Protein AF-A0A728LJQ1-F1 (afdb_monomer_lite)

Organism: Salmonella enteritidis (NCBI:txid149539)

Secondary structure (DSSP, 8-state):
-EEEEES-HHHHHHHHHHTGGG-PEEEEHHHHHHSPPPTT-EEEEE--HHHHHHHHHHHHHHHHTT--EEEEEE-HHHHHHHHHTT---SEEEETT--HHHHHHHHHHHT-

Sequence (111 aa):
MLIIVSDCQFTRLALTRLLAHLDPVNMSVARWLQTAPPAGSHVLLAASPGMLASLVPACHHARTSLSLKLALLGSGGQAVFLNTLGLRPDCLLPRTASATQLKAAVSSWLR

Radius of gyration: 12.61 Å; chains: 1; bounding box: 31×26×27 Å

pLDDT: mean 90.84, std 3.99, range [72.56, 96.25]

Structure (mmCIF,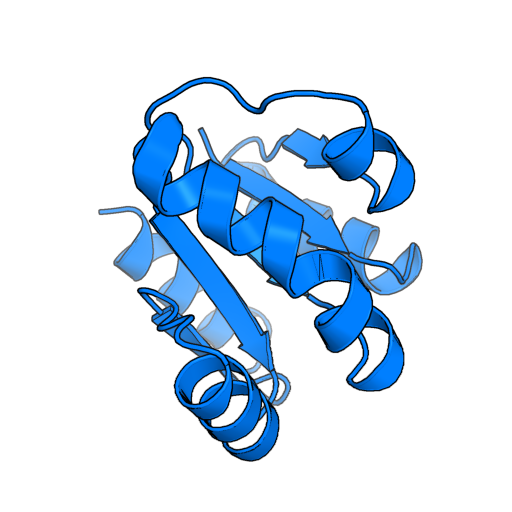 N/CA/C/O backbone):
data_AF-A0A728LJQ1-F1
#
_entry.id   AF-A0A728LJQ1-F1
#
loop_
_atom_site.group_PDB
_atom_site.id
_atom_site.type_symbol
_atom_site.label_atom_id
_atom_site.label_alt_id
_atom_site.label_comp_id
_atom_site.label_asym_id
_atom_site.label_entity_id
_atom_site.label_seq_id
_atom_site.pdbx_PDB_ins_code
_atom_site.Cartn_x
_atom_site.Cartn_y
_atom_site.Cartn_z
_atom_site.occupancy
_atom_site.B_iso_or_equiv
_atom_site.auth_seq_id
_atom_site.auth_comp_id
_atom_site.auth_asym_id
_atom_site.auth_atom_id
_atom_site.pdbx_PDB_model_num
ATOM 1 N N . MET A 1 1 ? -1.018 4.070 13.586 1.00 91.00 1 MET A N 1
ATOM 2 C CA . MET A 1 1 ? -0.995 5.247 12.688 1.00 91.00 1 MET A CA 1
ATOM 3 C C . MET A 1 1 ? -1.015 4.778 11.240 1.00 91.00 1 MET A C 1
ATOM 5 O O . MET A 1 1 ? -0.266 3.857 10.928 1.00 91.00 1 MET A O 1
ATOM 9 N N . LEU A 1 2 ? -1.858 5.370 10.387 1.00 95.44 2 LEU A N 1
ATOM 10 C CA . LEU A 1 2 ? -1.887 5.097 8.945 1.00 95.44 2 LEU A CA 1
ATOM 11 C C . LEU A 1 2 ? -1.053 6.147 8.198 1.00 95.44 2 LEU A C 1
ATOM 13 O O . LEU A 1 2 ? -1.245 7.342 8.398 1.00 95.44 2 LEU A O 1
ATOM 17 N N . ILE A 1 3 ? -0.161 5.702 7.319 1.00 95.44 3 ILE A N 1
ATOM 18 C CA . ILE A 1 3 ? 0.664 6.543 6.454 1.00 95.44 3 ILE A CA 1
ATOM 19 C C . ILE A 1 3 ? 0.301 6.235 5.008 1.00 95.44 3 ILE A C 1
ATOM 21 O O . ILE A 1 3 ? 0.339 5.080 4.591 1.00 95.44 3 ILE A O 1
ATOM 25 N N . ILE A 1 4 ? -0.031 7.262 4.232 1.00 96.19 4 ILE A N 1
ATOM 26 C CA . ILE A 1 4 ? -0.329 7.130 2.807 1.00 96.19 4 ILE A CA 1
ATOM 27 C C . ILE A 1 4 ? 0.878 7.599 2.014 1.00 96.19 4 ILE A C 1
ATOM 29 O O . ILE A 1 4 ? 1.285 8.761 2.108 1.00 96.19 4 ILE A O 1
ATOM 33 N N . VAL A 1 5 ? 1.402 6.706 1.183 1.00 95.00 5 VAL A N 1
ATOM 34 C CA . VAL A 1 5 ? 2.516 6.990 0.286 1.00 95.00 5 VAL A CA 1
ATOM 35 C C . VAL A 1 5 ? 2.055 6.804 -1.141 1.00 95.00 5 VAL A C 1
ATOM 37 O O . VAL A 1 5 ? 1.568 5.744 -1.525 1.00 95.00 5 VAL A O 1
ATOM 40 N N . SER A 1 6 ? 2.289 7.829 -1.954 1.00 94.19 6 SER A N 1
ATOM 41 C CA . SER A 1 6 ? 2.159 7.716 -3.400 1.00 94.19 6 SER A CA 1
ATOM 42 C C . SER A 1 6 ? 3.159 8.609 -4.122 1.00 94.19 6 SER A C 1
ATOM 44 O O . SER A 1 6 ? 3.517 9.687 -3.628 1.00 94.19 6 SER A O 1
ATOM 46 N N . ASP A 1 7 ? 3.590 8.149 -5.293 1.00 92.31 7 ASP A N 1
ATOM 47 C CA . ASP A 1 7 ? 4.338 8.913 -6.292 1.00 92.31 7 ASP A CA 1
ATOM 48 C C . ASP A 1 7 ? 3.450 9.922 -7.032 1.00 92.31 7 ASP A C 1
ATOM 50 O O . ASP A 1 7 ? 3.930 10.945 -7.509 1.00 92.31 7 ASP A O 1
ATOM 54 N N . CYS A 1 8 ? 2.136 9.695 -7.045 1.00 92.25 8 CYS A N 1
ATOM 55 C CA . CYS A 1 8 ? 1.153 10.580 -7.645 1.00 92.25 8 CYS A CA 1
ATOM 56 C C . CYS A 1 8 ? 0.479 11.467 -6.584 1.00 92.25 8 CYS A C 1
ATOM 58 O O . CYS A 1 8 ? -0.217 10.983 -5.687 1.00 92.25 8 CYS A O 1
ATOM 60 N N . GLN A 1 9 ? 0.618 12.792 -6.711 1.00 92.44 9 GLN A N 1
ATOM 61 C CA . GLN A 1 9 ? -0.004 13.752 -5.788 1.00 92.44 9 GLN A CA 1
ATOM 62 C C . GLN A 1 9 ? -1.535 13.642 -5.764 1.00 92.44 9 GLN A C 1
ATOM 64 O O . GLN A 1 9 ? -2.127 13.684 -4.685 1.00 92.44 9 GLN A O 1
ATOM 69 N N . PHE A 1 10 ? -2.169 13.456 -6.926 1.00 93.44 10 PHE A N 1
ATOM 70 C CA . PHE A 1 10 ? -3.621 13.285 -7.024 1.00 93.44 10 PHE A CA 1
ATOM 71 C C . PHE A 1 10 ? -4.095 12.025 -6.301 1.00 93.44 10 PHE A C 1
ATOM 73 O O . PHE A 1 10 ? -5.033 12.094 -5.510 1.00 93.44 10 PHE A O 1
ATOM 80 N N . THR A 1 11 ? -3.411 10.896 -6.514 1.00 92.44 11 THR A N 1
ATOM 81 C CA . THR A 1 11 ? -3.724 9.633 -5.827 1.00 92.44 11 THR A CA 1
ATOM 82 C C . THR A 1 11 ? -3.576 9.792 -4.321 1.00 92.44 11 THR A C 1
ATOM 84 O O . THR A 1 11 ? -4.481 9.421 -3.578 1.00 92.44 11 THR A O 1
ATOM 87 N N . ARG A 1 12 ? -2.483 10.417 -3.861 1.00 94.06 12 ARG A N 1
ATOM 88 C CA . ARG A 1 12 ? -2.276 10.690 -2.435 1.00 94.06 12 ARG A CA 1
ATOM 89 C C . ARG A 1 12 ? -3.431 11.499 -1.851 1.00 94.06 12 ARG A C 1
ATOM 91 O O . ARG A 1 12 ? -4.037 11.040 -0.895 1.00 94.06 12 ARG A O 1
ATOM 98 N N . LEU A 1 13 ? -3.782 12.636 -2.461 1.00 94.75 13 LEU A N 1
ATOM 99 C CA . LEU A 1 13 ? -4.857 13.514 -1.981 1.00 94.75 13 LEU A CA 1
ATOM 100 C C . LEU A 1 13 ? -6.226 12.817 -1.968 1.00 94.75 13 LEU A C 1
ATOM 102 O O . LEU A 1 13 ? -6.996 12.983 -1.021 1.00 94.75 13 LEU A O 1
ATOM 106 N N . ALA A 1 14 ? -6.532 12.036 -3.007 1.00 94.44 14 ALA A N 1
ATOM 107 C CA . ALA A 1 14 ? -7.772 11.272 -3.091 1.00 94.44 14 ALA A CA 1
ATOM 108 C C . ALA A 1 14 ? -7.871 10.244 -1.955 1.00 94.44 14 ALA A C 1
ATOM 110 O O . ALA A 1 14 ? -8.898 10.174 -1.279 1.00 94.44 14 ALA A O 1
ATOM 111 N N . LEU A 1 15 ? -6.790 9.502 -1.696 1.00 95.31 15 LEU A N 1
ATOM 112 C CA . LEU A 1 15 ? -6.727 8.538 -0.599 1.00 95.31 15 LEU A CA 1
ATOM 113 C C . LEU A 1 15 ? -6.810 9.221 0.769 1.00 95.31 15 LEU A C 1
ATOM 115 O O . LEU A 1 15 ? -7.550 8.742 1.624 1.00 95.31 15 LEU A O 1
ATOM 119 N N . THR A 1 16 ? -6.134 10.360 0.970 1.00 96.00 16 THR A N 1
ATOM 120 C CA . THR A 1 16 ? -6.257 11.148 2.208 1.00 96.00 16 THR A CA 1
ATOM 121 C C . THR A 1 16 ? -7.707 11.514 2.476 1.00 96.00 16 THR A C 1
ATOM 123 O O . THR A 1 16 ? -8.198 11.316 3.581 1.00 96.00 16 THR A O 1
ATOM 126 N N . ARG A 1 17 ? -8.407 12.043 1.463 1.00 96.25 17 ARG A N 1
ATOM 127 C CA . ARG A 1 17 ? -9.803 12.470 1.604 1.00 96.25 17 ARG A CA 1
ATOM 128 C C . ARG A 1 17 ? -10.719 11.287 1.879 1.00 96.25 17 ARG A C 1
ATOM 130 O O . ARG A 1 17 ? -11.558 11.364 2.770 1.00 96.25 17 ARG A O 1
ATOM 137 N N . LEU A 1 18 ? -10.531 10.181 1.159 1.00 95.69 18 LEU A N 1
ATOM 138 C CA . LEU A 1 18 ? -11.312 8.962 1.359 1.00 95.69 18 LEU A CA 1
ATOM 139 C C . LEU A 1 18 ? -11.159 8.401 2.781 1.00 95.69 18 LEU A C 1
ATOM 141 O O . LEU A 1 18 ? -12.117 7.905 3.379 1.00 95.69 18 LEU A O 1
ATOM 145 N N . LEU A 1 19 ? -9.946 8.486 3.322 1.00 95.88 19 LEU A N 1
ATOM 146 C CA . LEU A 1 19 ? -9.558 7.889 4.594 1.00 95.88 19 LEU A CA 1
ATOM 147 C C . LEU A 1 19 ? -9.455 8.916 5.729 1.00 95.88 19 LEU A C 1
ATOM 149 O O . LEU A 1 19 ? -8.946 8.574 6.786 1.00 95.88 19 LEU A O 1
ATOM 153 N N . ALA A 1 20 ? -9.996 10.128 5.564 1.00 95.00 20 ALA A N 1
ATOM 154 C CA . ALA A 1 20 ? -9.837 11.235 6.517 1.00 95.00 20 ALA A CA 1
ATOM 155 C C . ALA A 1 20 ? -10.269 10.891 7.955 1.00 95.00 20 ALA A C 1
ATOM 157 O O . ALA A 1 20 ? -9.638 11.318 8.911 1.00 95.00 20 ALA A O 1
ATOM 158 N N . HIS A 1 21 ? -11.295 10.049 8.110 1.00 92.56 21 HIS A N 1
ATOM 159 C CA . HIS A 1 21 ? -11.753 9.519 9.403 1.00 92.56 21 HIS A CA 1
ATOM 160 C C . HIS A 1 21 ? -10.702 8.717 10.201 1.00 92.56 21 HIS A C 1
ATOM 162 O O . HIS A 1 21 ? -10.932 8.429 11.369 1.00 92.56 21 HIS A O 1
ATOM 168 N N . LEU A 1 22 ? -9.588 8.325 9.577 1.00 93.56 22 LEU A N 1
ATOM 169 C CA . LEU A 1 22 ? -8.474 7.605 10.205 1.00 93.56 22 LEU A CA 1
ATOM 170 C C . LEU A 1 22 ? -7.284 8.523 10.521 1.00 93.56 22 LEU A C 1
ATOM 172 O O . LEU A 1 22 ? -6.246 8.019 10.942 1.00 93.56 22 LEU A O 1
ATOM 176 N N . ASP A 1 23 ? -7.420 9.826 10.250 1.00 93.25 23 ASP A N 1
ATOM 177 C CA . ASP A 1 23 ? -6.369 10.844 10.358 1.00 93.25 23 ASP A CA 1
ATOM 178 C C . ASP A 1 23 ? -5.020 10.406 9.737 1.00 93.25 23 ASP A C 1
ATOM 180 O O . ASP A 1 23 ? -4.006 10.257 10.427 1.00 93.25 23 ASP A O 1
ATOM 184 N N . PRO A 1 24 ? -4.991 10.085 8.425 1.00 94.50 24 PRO A N 1
ATOM 185 C CA . PRO A 1 24 ? -3.806 9.520 7.799 1.00 94.50 24 PRO A CA 1
ATOM 186 C C . PRO A 1 24 ? -2.694 10.557 7.619 1.00 94.50 24 PRO A C 1
ATOM 188 O O . PRO A 1 24 ? -2.908 11.660 7.112 1.00 94.50 24 PRO A O 1
ATOM 191 N N . VAL A 1 25 ? -1.458 10.145 7.894 1.00 94.00 25 VAL A N 1
ATOM 192 C CA . VAL A 1 25 ? -0.267 10.939 7.591 1.00 94.00 25 VAL A CA 1
ATOM 193 C C . VAL A 1 25 ? 0.067 10.818 6.109 1.00 94.00 25 VAL A C 1
ATOM 195 O O . VAL A 1 25 ? 0.357 9.737 5.596 1.00 94.00 25 VAL A O 1
ATOM 198 N N . ASN A 1 26 ? 0.082 11.948 5.410 1.00 92.00 26 ASN A N 1
ATOM 199 C CA . ASN A 1 26 ? 0.483 11.995 4.010 1.00 92.00 26 ASN A CA 1
ATOM 200 C C . ASN A 1 26 ? 1.995 12.082 3.858 1.00 92.00 26 ASN A C 1
ATOM 202 O O . ASN A 1 26 ? 2.631 13.010 4.359 1.00 92.00 26 ASN A O 1
ATOM 206 N N . MET A 1 27 ? 2.560 11.171 3.073 1.00 91.25 27 MET A N 1
ATOM 207 C CA . MET A 1 27 ? 3.991 11.117 2.824 1.00 91.25 27 MET A CA 1
ATOM 208 C C . MET A 1 27 ? 4.264 10.988 1.322 1.00 91.25 27 MET A C 1
ATOM 210 O O . MET A 1 27 ? 3.634 10.208 0.610 1.00 91.25 27 MET A O 1
ATOM 214 N N . SER A 1 28 ? 5.179 11.804 0.798 1.00 90.81 28 SER A N 1
ATOM 215 C CA . SER A 1 28 ? 5.691 11.603 -0.559 1.00 90.81 28 SER A CA 1
ATOM 216 C C . SER A 1 28 ? 6.719 10.481 -0.576 1.00 90.81 28 SER A C 1
ATOM 218 O O . SER A 1 28 ? 7.331 10.186 0.447 1.00 90.81 28 SER A O 1
ATOM 220 N N . VAL A 1 29 ? 6.940 9.887 -1.749 1.00 90.62 29 VAL A N 1
ATOM 221 C CA . VAL A 1 29 ? 8.019 8.908 -1.945 1.00 90.62 29 VAL A CA 1
ATOM 222 C C . VAL A 1 29 ? 9.371 9.495 -1.537 1.00 90.62 29 VAL A C 1
ATOM 224 O O . VAL A 1 29 ? 10.064 8.896 -0.724 1.00 90.62 29 VAL A O 1
ATOM 227 N N . ALA A 1 30 ? 9.702 10.701 -2.013 1.00 89.62 30 ALA A N 1
ATOM 228 C CA . ALA A 1 30 ? 10.944 11.384 -1.647 1.00 89.62 30 ALA A CA 1
ATOM 229 C C . ALA A 1 30 ? 11.093 11.551 -0.127 1.00 89.62 30 ALA A C 1
ATOM 231 O O . ALA A 1 30 ? 12.165 11.298 0.413 1.00 89.62 30 ALA A O 1
ATOM 232 N N . ARG A 1 31 ? 10.007 11.915 0.571 1.00 89.50 31 ARG A N 1
ATOM 233 C CA . ARG A 1 31 ? 10.028 12.047 2.029 1.00 89.50 31 ARG A CA 1
ATOM 234 C C . ARG A 1 31 ? 10.215 10.698 2.713 1.00 89.50 31 ARG A C 1
ATOM 236 O O . ARG A 1 31 ? 11.058 10.619 3.589 1.00 89.50 31 ARG A O 1
ATOM 243 N N . TRP A 1 32 ? 9.499 9.647 2.305 1.00 89.19 32 TRP A N 1
ATOM 244 C CA . TRP A 1 32 ? 9.708 8.309 2.874 1.00 89.19 32 TRP A CA 1
ATOM 245 C C . TRP A 1 32 ? 11.167 7.884 2.726 1.00 89.19 32 TRP A C 1
ATOM 247 O O . TRP A 1 32 ? 11.792 7.524 3.713 1.00 89.19 32 TRP A O 1
ATOM 257 N N . LEU A 1 33 ? 11.756 8.019 1.538 1.00 88.06 33 LEU A N 1
ATOM 258 C CA . LEU A 1 33 ? 13.157 7.645 1.323 1.00 88.06 33 LEU A CA 1
ATOM 259 C C . LEU A 1 33 ? 14.142 8.382 2.250 1.00 88.06 33 LEU A C 1
ATOM 261 O O . LEU A 1 33 ? 15.233 7.878 2.490 1.00 88.06 33 LEU A O 1
ATOM 265 N N . GLN A 1 34 ? 13.760 9.543 2.786 1.00 88.06 34 GLN A N 1
ATOM 266 C CA . GLN A 1 34 ? 14.571 10.345 3.705 1.00 88.06 34 GLN A CA 1
ATOM 267 C C . GLN A 1 34 ? 14.199 10.169 5.184 1.00 88.06 34 GLN A C 1
ATOM 269 O O . GLN A 1 34 ? 14.986 10.533 6.053 1.00 88.06 34 GLN A O 1
ATOM 274 N N . THR A 1 35 ? 13.008 9.652 5.497 1.00 82.94 35 THR A N 1
ATOM 275 C CA . THR A 1 35 ? 12.494 9.583 6.871 1.00 82.94 35 THR A CA 1
ATOM 276 C C . THR A 1 35 ? 12.069 8.172 7.238 1.00 82.94 35 THR A C 1
ATOM 278 O O . THR A 1 35 ? 11.202 7.597 6.581 1.00 82.94 35 THR A O 1
ATOM 281 N N . ALA A 1 36 ? 12.598 7.653 8.346 1.00 72.56 36 ALA A N 1
ATOM 282 C CA . ALA A 1 36 ? 12.094 6.429 8.956 1.00 72.56 36 ALA A CA 1
ATOM 283 C C . ALA A 1 36 ? 10.682 6.680 9.521 1.00 72.56 36 ALA A C 1
ATOM 285 O O . ALA A 1 36 ? 10.519 7.546 10.388 1.00 72.56 36 ALA A O 1
ATOM 286 N N . PRO A 1 37 ? 9.644 5.965 9.052 1.00 81.38 37 PRO A N 1
ATOM 287 C CA . PRO A 1 37 ? 8.332 6.053 9.668 1.00 81.38 37 PRO A CA 1
ATOM 288 C C . PRO A 1 37 ? 8.369 5.506 11.106 1.00 81.38 37 PRO A C 1
ATOM 290 O O . PRO A 1 37 ? 9.171 4.615 11.392 1.00 81.38 37 PRO A O 1
ATOM 293 N N . PRO A 1 38 ? 7.494 5.974 12.013 1.00 84.00 38 PRO A N 1
ATOM 294 C CA . PRO A 1 38 ? 7.431 5.446 13.373 1.00 84.00 38 PRO A CA 1
ATOM 295 C C . PRO A 1 38 ? 7.146 3.942 13.374 1.00 84.00 38 PRO A C 1
ATOM 297 O O . PRO A 1 38 ? 6.285 3.484 12.617 1.00 84.00 38 PRO A O 1
ATOM 300 N N . ALA A 1 39 ? 7.826 3.190 14.242 1.00 84.69 39 ALA A N 1
ATOM 301 C CA . ALA A 1 39 ? 7.618 1.750 14.390 1.00 84.69 39 ALA A CA 1
ATOM 302 C C . ALA A 1 39 ? 6.140 1.409 14.671 1.00 84.69 39 ALA A C 1
ATOM 304 O O . ALA A 1 39 ? 5.416 2.181 15.302 1.00 84.69 39 ALA A O 1
ATOM 305 N N . GLY A 1 40 ? 5.674 0.262 14.166 1.00 83.75 40 GLY A N 1
ATOM 306 C CA . GLY A 1 40 ? 4.276 -0.176 14.306 1.00 83.75 40 GLY A CA 1
ATOM 307 C C . GLY A 1 40 ? 3.250 0.615 13.475 1.00 83.75 40 GLY A C 1
ATOM 308 O O . GLY A 1 40 ? 2.038 0.428 13.624 1.00 83.75 40 GLY A O 1
ATOM 309 N N . SER A 1 41 ? 3.698 1.502 12.583 1.00 91.69 41 SER A N 1
ATOM 310 C CA . SER A 1 41 ? 2.817 2.174 11.621 1.00 91.69 41 SER A CA 1
ATOM 311 C C . SER A 1 41 ? 2.304 1.223 10.533 1.00 91.69 41 SER A C 1
ATOM 313 O O . SER A 1 41 ? 2.934 0.225 10.182 1.00 91.69 41 SER A O 1
ATOM 315 N N . HIS A 1 42 ? 1.152 1.579 9.969 1.00 95.25 42 HIS A N 1
ATOM 316 C CA . HIS A 1 42 ? 0.564 0.951 8.793 1.00 95.25 42 HIS A CA 1
ATOM 317 C C . HIS A 1 42 ? 0.829 1.843 7.586 1.00 95.25 42 HIS A C 1
ATOM 319 O O . HIS A 1 42 ? 0.491 3.025 7.610 1.00 95.25 42 HIS A O 1
ATOM 325 N N . VAL A 1 43 ? 1.417 1.295 6.532 1.00 95.19 43 VAL A N 1
ATOM 326 C CA . VAL A 1 43 ? 1.761 2.031 5.318 1.00 95.19 43 VAL A CA 1
ATOM 327 C C . VAL A 1 43 ? 0.896 1.555 4.164 1.00 95.19 43 VAL A C 1
ATOM 329 O O . VAL A 1 43 ? 0.983 0.405 3.744 1.00 95.19 43 VAL A O 1
ATOM 332 N N . LEU A 1 44 ? 0.068 2.453 3.641 1.00 96.12 44 LEU A N 1
ATOM 333 C CA . LEU A 1 44 ? -0.651 2.267 2.392 1.00 96.12 44 LEU A CA 1
ATOM 334 C C . LEU A 1 44 ? 0.195 2.830 1.249 1.00 96.12 44 LEU A C 1
ATOM 336 O O . LEU A 1 44 ? 0.312 4.047 1.091 1.00 96.12 44 LEU A O 1
ATOM 340 N N . LEU A 1 45 ? 0.772 1.937 0.453 1.00 95.00 45 LEU A N 1
ATOM 341 C CA . LEU A 1 45 ? 1.583 2.272 -0.707 1.00 95.00 45 LEU A CA 1
ATOM 342 C C . LEU A 1 45 ? 0.740 2.222 -1.985 1.00 95.00 45 LEU A C 1
ATOM 344 O O . LEU A 1 45 ? 0.203 1.179 -2.342 1.00 95.00 45 LEU A O 1
ATOM 348 N N . ALA A 1 46 ? 0.682 3.332 -2.714 1.00 94.00 46 ALA A N 1
ATOM 349 C CA . ALA A 1 46 ? 0.076 3.432 -4.036 1.00 94.00 46 ALA A CA 1
ATOM 350 C C . ALA A 1 46 ? 1.104 4.008 -5.016 1.00 94.00 46 ALA A C 1
ATOM 352 O O . ALA A 1 46 ? 1.258 5.225 -5.105 1.00 94.00 46 ALA A O 1
ATOM 353 N N . ALA A 1 47 ? 1.822 3.145 -5.733 1.00 91.44 47 ALA A N 1
ATOM 354 C CA . ALA A 1 47 ? 2.885 3.558 -6.647 1.00 91.44 47 ALA A CA 1
ATOM 355 C C . ALA A 1 47 ? 2.696 2.995 -8.058 1.00 91.44 47 ALA A C 1
ATOM 357 O O . ALA A 1 47 ? 2.157 1.896 -8.246 1.00 91.44 47 ALA A O 1
ATOM 358 N N . SER A 1 48 ? 3.167 3.741 -9.059 1.00 88.50 48 SER A N 1
ATOM 359 C CA . SER A 1 48 ? 3.287 3.226 -10.422 1.00 88.50 48 SER A CA 1
ATOM 360 C C . SER A 1 48 ? 4.255 2.030 -10.483 1.00 88.50 48 SER A C 1
ATOM 362 O O . SER A 1 48 ? 5.176 1.944 -9.666 1.00 88.50 48 SER A O 1
ATOM 364 N N . PRO A 1 49 ? 4.100 1.105 -11.453 1.00 83.44 49 PRO A N 1
ATOM 365 C CA . PRO A 1 49 ? 5.012 -0.031 -11.601 1.00 83.44 49 PRO A CA 1
ATOM 366 C C . PRO A 1 49 ? 6.490 0.374 -11.703 1.00 83.44 49 PRO A C 1
ATOM 368 O O . PRO A 1 49 ? 7.331 -0.254 -11.070 1.00 83.44 49 PRO A O 1
ATOM 371 N N . GLY A 1 50 ? 6.795 1.454 -12.434 1.00 86.88 50 GLY A N 1
ATOM 372 C CA . GLY A 1 50 ? 8.164 1.961 -12.571 1.00 86.88 50 GLY A CA 1
ATOM 373 C C . GLY A 1 50 ? 8.751 2.469 -11.252 1.00 86.88 50 GLY A C 1
ATOM 374 O O . GLY A 1 50 ? 9.909 2.196 -10.954 1.00 86.88 50 GLY A O 1
ATOM 375 N N . MET A 1 51 ? 7.947 3.141 -10.423 1.00 89.81 51 MET A N 1
ATOM 376 C CA . MET A 1 51 ? 8.398 3.633 -9.116 1.00 89.81 51 MET A CA 1
ATOM 377 C C . MET A 1 51 ? 8.524 2.520 -8.071 1.00 89.81 51 MET A C 1
ATOM 379 O O . MET A 1 51 ? 9.333 2.605 -7.148 1.00 89.81 51 MET A O 1
ATOM 383 N N . LEU A 1 52 ? 7.720 1.465 -8.203 1.00 89.31 52 LEU A N 1
ATOM 384 C CA . LEU A 1 52 ? 7.674 0.369 -7.243 1.00 89.31 52 LEU A CA 1
ATOM 385 C C . LEU A 1 52 ? 9.050 -0.291 -7.057 1.00 89.31 52 LEU A C 1
ATOM 387 O O . LEU A 1 52 ? 9.427 -0.591 -5.929 1.00 89.31 52 LEU A O 1
ATOM 391 N N . ALA A 1 53 ? 9.816 -0.452 -8.142 1.00 87.88 53 ALA A N 1
ATOM 392 C CA . ALA A 1 53 ? 11.169 -1.004 -8.106 1.00 87.88 53 ALA A CA 1
ATOM 393 C C . ALA A 1 53 ? 12.111 -0.179 -7.211 1.00 87.88 53 ALA A C 1
ATOM 395 O O . ALA A 1 53 ? 12.819 -0.732 -6.372 1.00 87.88 53 ALA A O 1
ATOM 396 N N . SER A 1 54 ? 12.068 1.152 -7.326 1.00 87.88 54 SER A N 1
ATOM 397 C CA . SER A 1 54 ? 12.882 2.067 -6.515 1.00 87.88 54 SER A CA 1
ATOM 398 C C . SER A 1 54 ? 12.486 2.076 -5.037 1.00 87.88 54 SER A C 1
ATOM 400 O O . SER A 1 54 ? 13.294 2.426 -4.180 1.00 87.88 54 SER A O 1
ATOM 402 N N . LEU A 1 55 ? 11.250 1.684 -4.722 1.00 90.19 55 LEU A N 1
ATOM 403 C CA . LEU A 1 55 ? 10.727 1.638 -3.357 1.00 90.19 55 LEU A CA 1
ATOM 404 C C . LEU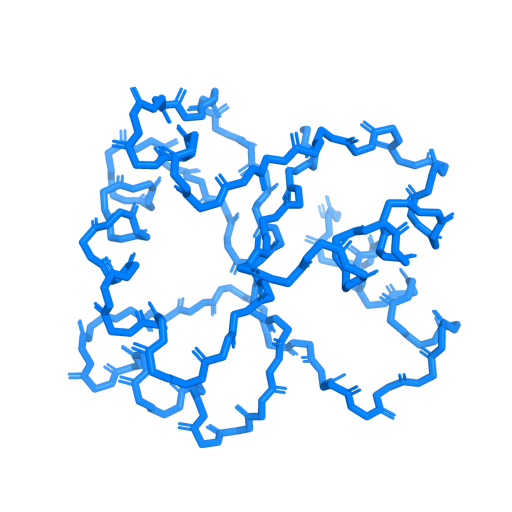 A 1 55 ? 11.006 0.318 -2.638 1.00 90.19 55 LEU A C 1
ATOM 406 O O . LEU A 1 55 ? 10.827 0.253 -1.421 1.00 90.19 55 LEU A O 1
ATOM 410 N N . VAL A 1 56 ? 11.450 -0.721 -3.350 1.00 90.56 56 VAL A N 1
ATOM 411 C CA . VAL A 1 56 ? 11.691 -2.055 -2.782 1.00 90.56 56 VAL A CA 1
ATOM 412 C C . VAL A 1 56 ? 12.635 -2.010 -1.569 1.00 90.56 56 VAL A C 1
ATOM 414 O O . VAL A 1 56 ? 12.241 -2.501 -0.508 1.00 90.56 56 VAL A O 1
ATOM 417 N N . PRO A 1 57 ? 13.815 -1.360 -1.620 1.00 90.12 57 PRO A N 1
ATOM 418 C CA . PRO A 1 57 ? 14.707 -1.308 -0.459 1.00 90.12 57 PRO A CA 1
ATOM 419 C C . PRO A 1 57 ? 14.059 -0.636 0.760 1.00 90.12 57 PRO A C 1
ATOM 421 O O . PRO A 1 57 ? 14.172 -1.131 1.881 1.00 90.12 57 PRO A O 1
ATOM 424 N N . ALA A 1 58 ? 13.316 0.452 0.538 1.00 89.88 58 ALA A N 1
ATOM 425 C CA . ALA A 1 58 ? 12.629 1.182 1.599 1.00 89.88 58 ALA A CA 1
ATOM 426 C C . ALA A 1 58 ? 11.483 0.368 2.213 1.00 89.88 58 ALA A C 1
ATOM 428 O O . ALA A 1 58 ? 11.320 0.354 3.431 1.00 89.88 58 ALA A O 1
ATOM 429 N N . CYS A 1 59 ? 10.722 -0.355 1.387 1.00 90.75 59 CYS A N 1
ATOM 430 C CA . CYS A 1 59 ? 9.677 -1.265 1.847 1.00 90.75 59 CYS A CA 1
ATOM 431 C C . CYS A 1 59 ? 10.267 -2.438 2.638 1.00 90.75 59 CYS A C 1
ATOM 433 O O . CYS A 1 59 ? 9.696 -2.843 3.647 1.00 90.75 59 CYS A O 1
ATOM 435 N N . HIS A 1 60 ? 11.414 -2.968 2.210 1.00 90.38 60 HIS A N 1
ATOM 436 C CA . HIS A 1 60 ? 12.086 -4.064 2.900 1.00 90.38 60 HIS A CA 1
ATOM 437 C C . HIS A 1 60 ? 12.557 -3.616 4.280 1.00 90.38 60 HIS A C 1
ATOM 439 O O . HIS A 1 60 ? 12.173 -4.214 5.280 1.00 90.38 60 HIS A O 1
ATOM 445 N N . HIS A 1 61 ? 13.301 -2.510 4.338 1.00 88.44 61 HIS A N 1
ATOM 446 C CA . HIS A 1 61 ? 13.772 -1.924 5.589 1.00 88.44 61 HIS A CA 1
ATOM 447 C C . HIS A 1 61 ? 12.619 -1.564 6.538 1.00 88.44 61 HIS A C 1
ATOM 449 O O . HIS A 1 61 ? 12.655 -1.902 7.719 1.00 88.44 61 HIS A O 1
ATOM 455 N N . ALA A 1 62 ? 11.553 -0.948 6.019 1.00 87.75 62 ALA A N 1
ATOM 456 C CA . ALA A 1 62 ? 10.355 -0.635 6.791 1.00 87.75 62 ALA A CA 1
ATOM 457 C C . ALA A 1 62 ? 9.748 -1.876 7.465 1.00 87.75 62 ALA A C 1
ATOM 459 O O . ALA A 1 62 ? 9.323 -1.823 8.616 1.00 87.75 62 ALA A O 1
ATOM 460 N N . ARG A 1 63 ? 9.720 -3.015 6.776 1.00 88.62 63 ARG A N 1
ATOM 461 C CA . ARG A 1 63 ? 9.137 -4.235 7.339 1.00 88.62 63 ARG A CA 1
ATOM 462 C C . ARG A 1 63 ? 10.076 -4.948 8.297 1.00 88.62 63 ARG A C 1
ATOM 464 O O . ARG A 1 63 ? 9.641 -5.342 9.370 1.00 88.62 63 ARG A O 1
ATOM 471 N N . THR A 1 64 ? 11.344 -5.106 7.933 1.00 87.25 64 THR A N 1
ATOM 472 C CA . THR A 1 64 ? 12.288 -5.911 8.719 1.00 87.25 64 THR A CA 1
ATOM 473 C C . THR A 1 64 ? 12.872 -5.150 9.901 1.00 87.25 64 THR A C 1
ATOM 475 O O . THR A 1 64 ? 13.000 -5.713 10.982 1.00 87.25 64 THR A O 1
ATOM 478 N N . SER A 1 65 ? 13.211 -3.873 9.723 1.00 85.81 65 SER A N 1
ATOM 479 C CA . SER A 1 65 ? 13.871 -3.071 10.758 1.00 85.81 65 SER A CA 1
ATOM 480 C C . SER A 1 65 ? 12.886 -2.285 11.619 1.00 85.81 65 SER A C 1
ATOM 482 O O . SER A 1 65 ? 13.153 -2.067 12.796 1.00 85.81 65 SER A O 1
ATOM 484 N N . LEU A 1 66 ? 11.747 -1.865 11.057 1.00 84.81 66 LEU A N 1
ATOM 485 C CA . LEU A 1 66 ? 10.767 -1.016 11.753 1.00 84.81 66 LEU A CA 1
ATOM 486 C C . LEU A 1 66 ? 9.453 -1.746 12.085 1.00 84.81 66 LEU A C 1
ATOM 488 O O . LEU A 1 66 ? 8.564 -1.155 12.702 1.00 84.81 66 LEU A O 1
ATOM 492 N N . SER A 1 67 ? 9.329 -3.025 11.702 1.00 86.50 67 SER A N 1
ATOM 493 C CA . SER A 1 67 ? 8.137 -3.859 11.932 1.00 86.50 67 SER A CA 1
ATOM 494 C C . SER A 1 67 ? 6.834 -3.201 11.453 1.00 86.50 67 SER A C 1
ATOM 496 O O . SER A 1 67 ? 5.798 -3.286 12.115 1.00 86.50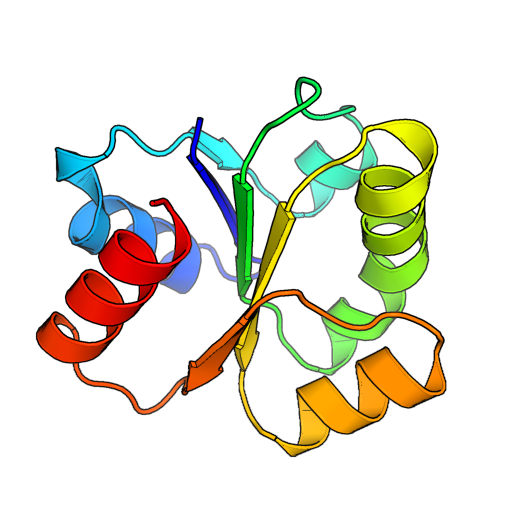 67 SER A O 1
ATOM 498 N N . LEU A 1 68 ? 6.883 -2.493 10.318 1.00 90.25 68 LEU A N 1
ATOM 499 C CA . LEU A 1 68 ? 5.700 -1.850 9.744 1.00 90.25 68 LEU A CA 1
ATOM 500 C C . LEU A 1 68 ? 4.822 -2.859 9.002 1.00 90.25 68 LEU A C 1
ATOM 502 O O . LEU A 1 68 ? 5.325 -3.753 8.319 1.00 90.25 68 LEU A O 1
ATOM 506 N N . LYS A 1 69 ? 3.506 -2.639 9.058 1.00 94.19 69 LYS A N 1
ATOM 507 C CA . LYS A 1 69 ? 2.543 -3.315 8.180 1.00 94.19 69 LYS A CA 1
ATOM 508 C C . LYS A 1 69 ? 2.415 -2.535 6.874 1.00 94.19 69 LYS A C 1
ATOM 510 O O . LYS A 1 69 ? 2.268 -1.316 6.898 1.00 94.19 69 LYS A O 1
ATOM 515 N N . LEU A 1 70 ? 2.432 -3.214 5.734 1.00 94.00 70 LEU A N 1
ATOM 516 C CA . LEU A 1 70 ? 2.425 -2.627 4.400 1.00 94.00 70 LEU A CA 1
ATOM 517 C C . LEU A 1 70 ? 1.270 -3.177 3.556 1.00 94.00 70 LEU A C 1
ATOM 519 O O . LEU A 1 70 ? 1.218 -4.366 3.248 1.00 94.00 70 LEU A O 1
ATOM 523 N N . ALA A 1 71 ? 0.374 -2.290 3.130 1.00 95.25 71 ALA A N 1
ATOM 524 C CA . ALA A 1 71 ? -0.639 -2.563 2.120 1.00 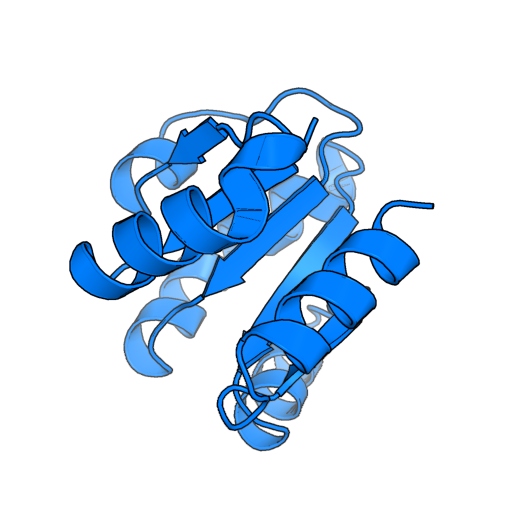95.25 71 ALA A CA 1
ATOM 525 C C . ALA A 1 71 ? -0.218 -1.961 0.776 1.00 95.25 71 ALA A C 1
ATOM 527 O O . ALA A 1 71 ? 0.241 -0.820 0.717 1.00 95.25 71 ALA A O 1
ATOM 528 N N . LEU A 1 72 ? -0.415 -2.705 -0.310 1.00 94.94 72 LEU A N 1
ATOM 529 C CA . LEU A 1 72 ? -0.206 -2.229 -1.674 1.00 94.94 72 LEU A CA 1
ATOM 530 C C . LEU A 1 72 ? -1.560 -1.961 -2.337 1.00 94.94 72 LEU A C 1
ATOM 532 O O . LEU A 1 72 ? -2.348 -2.885 -2.507 1.00 94.94 72 LEU A O 1
ATOM 536 N N . LEU A 1 73 ? -1.805 -0.729 -2.779 1.00 94.75 73 LEU A N 1
ATOM 537 C CA . LEU A 1 73 ? -2.872 -0.411 -3.725 1.00 94.75 73 LEU A CA 1
ATOM 538 C C . LEU A 1 73 ? -2.356 -0.628 -5.148 1.00 94.75 73 LEU A C 1
ATOM 540 O O . LEU A 1 73 ? -1.595 0.187 -5.674 1.00 94.75 73 LEU A O 1
ATOM 544 N N . GLY A 1 74 ? -2.768 -1.726 -5.773 1.00 90.88 74 GLY A N 1
ATOM 545 C CA . GLY A 1 74 ? -2.214 -2.143 -7.054 1.00 90.88 74 GLY A CA 1
ATOM 546 C C . GLY A 1 74 ? -2.988 -3.270 -7.725 1.00 90.88 74 GLY A C 1
ATOM 547 O O . GLY A 1 74 ? -4.132 -3.567 -7.380 1.00 90.88 74 GLY A O 1
ATOM 548 N N . SER A 1 75 ? -2.367 -3.875 -8.733 1.00 87.25 75 SER A N 1
ATOM 549 C CA . SER A 1 75 ? -2.879 -5.069 -9.411 1.00 87.25 75 SER A CA 1
ATOM 550 C C . SER A 1 75 ? -2.154 -6.337 -8.953 1.00 87.25 75 SER A C 1
ATOM 552 O O . SER A 1 75 ? -1.076 -6.278 -8.356 1.00 87.25 75 SER A O 1
ATOM 554 N N . GLY A 1 76 ? -2.713 -7.503 -9.294 1.00 85.00 76 GLY A N 1
ATOM 555 C CA . GLY A 1 76 ? -2.064 -8.795 -9.047 1.00 85.00 76 GLY A CA 1
ATOM 556 C C . GLY A 1 76 ? -0.651 -8.877 -9.638 1.00 85.00 76 GLY A C 1
ATOM 557 O O . GLY A 1 76 ? 0.253 -9.370 -8.975 1.00 85.00 76 GLY A O 1
ATOM 558 N N . GLY A 1 77 ? -0.420 -8.303 -10.825 1.00 88.25 77 GLY A N 1
ATOM 559 C CA . GLY A 1 77 ? 0.912 -8.267 -11.444 1.00 88.25 77 GLY A CA 1
ATOM 560 C C . GLY A 1 77 ? 1.951 -7.501 -10.617 1.00 88.25 77 GLY A C 1
ATOM 561 O O . GLY A 1 77 ? 3.087 -7.950 -10.492 1.00 88.25 77 GLY A O 1
ATOM 562 N N . GLN A 1 78 ? 1.561 -6.391 -9.979 1.00 89.38 78 GLN A N 1
ATOM 563 C CA . GLN A 1 78 ? 2.457 -5.658 -9.073 1.00 89.38 78 GLN A CA 1
ATOM 564 C C . GLN A 1 78 ? 2.754 -6.455 -7.797 1.00 89.38 78 GLN A C 1
ATOM 566 O O . GLN A 1 78 ? 3.878 -6.421 -7.303 1.00 89.38 78 GLN A O 1
ATOM 571 N N . ALA A 1 79 ? 1.772 -7.197 -7.278 1.00 86.12 79 ALA A N 1
ATOM 572 C CA . ALA A 1 79 ? 1.984 -8.072 -6.129 1.00 86.12 79 ALA A CA 1
ATOM 573 C C . ALA A 1 79 ? 2.947 -9.223 -6.454 1.00 86.12 79 ALA A C 1
ATOM 575 O O . ALA A 1 79 ? 3.843 -9.503 -5.663 1.00 86.12 79 ALA A O 1
ATOM 576 N N . VAL A 1 80 ? 2.807 -9.851 -7.630 1.00 88.69 80 VAL A N 1
ATOM 577 C CA . VAL A 1 80 ? 3.755 -10.874 -8.101 1.00 88.69 80 VAL A CA 1
ATOM 578 C C . VAL A 1 80 ? 5.157 -10.282 -8.221 1.00 88.69 80 VAL A C 1
ATOM 580 O O . VAL A 1 80 ? 6.097 -10.868 -7.697 1.00 88.69 80 VAL A O 1
ATOM 583 N N . PHE A 1 81 ? 5.298 -9.098 -8.822 1.00 89.81 81 PHE A N 1
ATOM 584 C CA . PHE A 1 81 ? 6.588 -8.415 -8.931 1.00 89.81 81 PHE A CA 1
ATOM 585 C C . PHE A 1 81 ? 7.241 -8.163 -7.560 1.00 89.81 81 PHE A C 1
ATOM 587 O O . PHE A 1 81 ? 8.405 -8.506 -7.361 1.00 89.81 81 PHE A O 1
ATOM 594 N N . LEU A 1 82 ? 6.506 -7.620 -6.582 1.00 89.69 82 LEU A N 1
ATOM 595 C CA . LEU A 1 82 ? 7.065 -7.424 -5.239 1.00 89.69 82 LEU A CA 1
ATOM 596 C C . LEU A 1 82 ? 7.490 -8.753 -4.615 1.00 89.69 82 LEU A C 1
ATOM 598 O O . LEU A 1 82 ? 8.599 -8.847 -4.089 1.00 89.69 82 LEU A O 1
ATOM 602 N N . ASN A 1 83 ? 6.657 -9.790 -4.741 1.00 87.56 83 ASN A N 1
ATOM 603 C CA . ASN A 1 83 ? 6.970 -11.115 -4.217 1.00 87.56 83 ASN A CA 1
ATOM 604 C C . ASN A 1 83 ? 8.256 -11.679 -4.838 1.00 87.56 83 ASN A C 1
ATOM 606 O O . ASN A 1 83 ? 9.073 -12.241 -4.113 1.00 87.56 83 ASN A O 1
ATOM 610 N N . THR A 1 84 ? 8.474 -11.495 -6.147 1.00 89.12 84 THR A N 1
ATOM 611 C CA . THR A 1 84 ? 9.717 -11.931 -6.813 1.00 89.12 84 THR A CA 1
ATOM 612 C C . THR A 1 84 ? 10.958 -11.203 -6.301 1.00 89.12 84 THR A C 1
ATOM 614 O O . THR A 1 84 ? 12.047 -11.762 -6.334 1.00 89.12 84 THR A O 1
ATOM 617 N N . LEU A 1 85 ? 10.793 -9.992 -5.766 1.00 87.94 85 LEU A N 1
ATOM 618 C CA . LEU A 1 85 ? 11.855 -9.221 -5.117 1.00 87.94 85 LEU A CA 1
ATOM 619 C C . LEU A 1 85 ? 11.937 -9.472 -3.599 1.00 87.94 85 LEU A C 1
ATOM 621 O O . LEU A 1 85 ? 12.580 -8.710 -2.882 1.00 87.94 85 LEU A O 1
ATOM 625 N N . GLY A 1 86 ? 11.264 -10.509 -3.089 1.00 87.38 86 GLY A N 1
ATOM 626 C CA . GLY A 1 86 ? 11.254 -10.868 -1.668 1.00 87.38 86 GLY A CA 1
ATOM 627 C C . GLY A 1 86 ? 10.342 -9.998 -0.794 1.00 87.38 86 GLY A C 1
ATOM 628 O O . GLY A 1 86 ? 10.326 -10.146 0.427 1.00 87.38 86 GLY A O 1
ATOM 629 N N . LEU A 1 87 ? 9.551 -9.101 -1.388 1.00 88.75 87 LEU A N 1
ATOM 630 C CA . LEU A 1 87 ? 8.601 -8.251 -0.678 1.00 88.75 87 LEU A CA 1
ATOM 631 C C . LEU A 1 87 ? 7.180 -8.782 -0.785 1.00 88.75 87 LEU A C 1
ATOM 633 O O . LEU A 1 87 ? 6.549 -8.693 -1.829 1.00 88.75 87 LEU A O 1
ATOM 637 N N . ARG A 1 88 ? 6.623 -9.241 0.332 1.00 89.06 88 ARG A N 1
ATOM 638 C CA . ARG A 1 88 ? 5.236 -9.717 0.367 1.00 89.06 88 ARG A CA 1
ATOM 639 C C . ARG A 1 88 ? 4.310 -8.776 1.138 1.00 89.06 88 ARG A C 1
ATOM 641 O O . ARG A 1 88 ? 4.269 -8.933 2.355 1.00 89.06 88 ARG A O 1
ATOM 648 N N . PRO A 1 89 ? 3.595 -7.826 0.508 1.00 89.81 89 PRO A N 1
ATOM 649 C CA . PRO A 1 89 ? 2.707 -6.919 1.240 1.00 89.81 89 PRO A CA 1
ATOM 650 C C . PRO A 1 89 ? 1.694 -7.703 2.088 1.00 89.81 89 PRO A C 1
ATOM 652 O O . PRO A 1 89 ? 1.252 -8.781 1.693 1.00 89.81 89 PRO A O 1
ATOM 655 N N . ASP A 1 90 ? 1.326 -7.158 3.246 1.00 92.44 90 ASP A N 1
ATOM 656 C CA . ASP A 1 90 ? 0.369 -7.783 4.169 1.00 92.44 90 ASP A CA 1
ATOM 657 C C . ASP A 1 90 ? -1.055 -7.754 3.604 1.00 92.44 90 ASP A C 1
ATOM 659 O O . ASP A 1 90 ? -1.879 -8.613 3.906 1.00 92.44 90 ASP A O 1
ATOM 663 N N . CYS A 1 91 ? -1.342 -6.765 2.756 1.00 93.31 91 CYS A N 1
ATOM 664 C CA . CYS A 1 91 ? -2.614 -6.632 2.065 1.00 93.31 91 CYS A CA 1
ATOM 665 C C . CYS A 1 91 ? -2.401 -6.125 0.635 1.00 93.31 91 CYS A C 1
ATOM 667 O O . CYS A 1 91 ? -1.606 -5.213 0.398 1.00 93.31 91 CYS A O 1
ATOM 669 N N . LEU A 1 92 ? -3.137 -6.699 -0.317 1.00 93.56 92 LEU A N 1
ATOM 670 C CA . LEU A 1 92 ? -3.258 -6.179 -1.675 1.00 93.56 92 LEU A CA 1
ATOM 671 C C . LEU A 1 92 ? -4.655 -5.585 -1.846 1.00 93.56 92 LEU A C 1
ATOM 673 O O . LEU A 1 92 ? -5.656 -6.296 -1.780 1.00 93.56 92 LEU A O 1
ATOM 677 N N . LEU A 1 93 ? -4.711 -4.283 -2.092 1.00 93.25 93 LEU A N 1
ATOM 678 C CA . LEU A 1 93 ? -5.935 -3.539 -2.337 1.00 93.25 93 LEU A CA 1
ATOM 679 C C . LEU A 1 93 ? -6.098 -3.349 -3.852 1.00 93.25 93 LEU A C 1
ATOM 681 O O . LEU A 1 93 ? -5.195 -2.796 -4.490 1.00 93.25 93 LEU A O 1
ATOM 685 N N . PRO A 1 94 ? -7.217 -3.784 -4.458 1.00 89.00 94 PRO A N 1
ATOM 686 C CA . PRO A 1 94 ? -7.422 -3.642 -5.893 1.00 89.00 94 PRO A CA 1
ATOM 687 C C . PRO A 1 94 ? -7.531 -2.168 -6.281 1.00 89.00 94 PRO A C 1
ATOM 689 O O . PRO A 1 94 ? -8.368 -1.440 -5.749 1.00 89.00 94 PRO A O 1
ATOM 692 N N . ARG A 1 95 ? -6.747 -1.729 -7.269 1.00 82.00 95 ARG A N 1
ATOM 693 C CA . ARG A 1 95 ? -6.837 -0.352 -7.795 1.00 82.00 95 ARG A CA 1
ATOM 694 C C . ARG A 1 95 ? -8.215 -0.014 -8.387 1.00 82.00 95 ARG A C 1
ATOM 696 O O . ARG A 1 95 ? -8.588 1.151 -8.434 1.00 82.00 95 ARG A O 1
ATOM 703 N N . THR A 1 96 ? -8.953 -1.021 -8.848 1.00 86.38 96 THR A N 1
ATOM 704 C CA . THR A 1 96 ? -10.297 -0.885 -9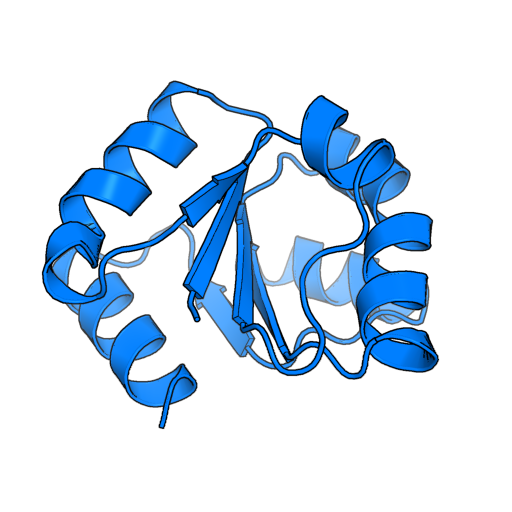.430 1.00 86.38 96 THR A CA 1
ATOM 705 C C . THR A 1 96 ? -11.419 -0.938 -8.391 1.00 86.38 96 THR A C 1
ATOM 707 O O . THR A 1 96 ? -12.587 -0.864 -8.766 1.00 86.38 96 THR A O 1
ATOM 710 N N . ALA A 1 97 ? -11.095 -1.081 -7.101 1.00 87.75 97 ALA A N 1
ATOM 711 C CA . ALA A 1 97 ? -12.095 -1.063 -6.044 1.00 87.75 97 ALA A CA 1
ATOM 712 C C . ALA A 1 97 ? -12.814 0.293 -6.008 1.00 87.75 97 ALA A C 1
ATOM 714 O O . ALA A 1 97 ? -12.194 1.350 -6.155 1.00 87.75 97 ALA A O 1
ATOM 715 N N . SER A 1 98 ? -14.125 0.271 -5.768 1.00 93.69 98 SER A N 1
ATOM 716 C CA . SER A 1 98 ? -14.870 1.500 -5.504 1.00 93.69 98 SER A CA 1
ATOM 717 C C . SER A 1 98 ? -14.365 2.171 -4.221 1.00 93.69 98 SER A C 1
ATOM 719 O O . SER A 1 98 ? -13.767 1.527 -3.355 1.00 93.69 98 SER A O 1
ATOM 721 N N . ALA A 1 99 ? -14.648 3.464 -4.055 1.00 92.56 99 ALA A N 1
ATOM 722 C CA . ALA A 1 99 ? -14.276 4.210 -2.852 1.00 92.56 99 ALA A CA 1
ATOM 723 C C . ALA A 1 99 ? -14.751 3.511 -1.559 1.00 92.56 99 ALA A C 1
ATOM 725 O O . ALA A 1 99 ? -13.987 3.374 -0.604 1.00 92.56 99 ALA A O 1
ATOM 726 N N . THR A 1 100 ? -15.988 3.005 -1.549 1.00 93.88 100 THR A N 1
ATOM 727 C CA . THR A 1 100 ? -16.572 2.290 -0.404 1.00 93.88 100 THR A CA 1
ATOM 728 C C . THR A 1 100 ? -15.845 0.979 -0.118 1.00 93.88 100 THR A C 1
ATOM 730 O O . THR A 1 100 ? -15.524 0.698 1.036 1.00 93.88 100 THR A O 1
ATOM 733 N N . GLN A 1 101 ? -15.541 0.195 -1.157 1.00 94.62 101 GLN A N 1
ATOM 734 C CA . GLN A 1 101 ? -14.807 -1.066 -1.020 1.00 94.62 101 GLN A CA 1
ATOM 735 C C . GLN A 1 101 ? -13.387 -0.831 -0.511 1.00 94.62 101 GLN A C 1
ATOM 737 O O . GLN A 1 101 ? -12.939 -1.525 0.397 1.00 94.62 101 GLN A O 1
ATOM 742 N N . LEU A 1 102 ? -12.698 0.176 -1.051 1.00 94.81 102 LEU A N 1
ATOM 743 C CA . LEU A 1 102 ? -11.351 0.528 -0.624 1.00 94.81 102 LEU A CA 1
ATOM 744 C C . LEU A 1 102 ? -11.334 0.984 0.838 1.00 94.81 102 LEU A C 1
ATOM 746 O O . LEU A 1 102 ? -10.493 0.530 1.610 1.00 94.81 102 LEU A O 1
ATOM 750 N N . LYS A 1 103 ? -12.294 1.825 1.240 1.00 94.19 103 LYS A N 1
ATOM 751 C CA . LYS A 1 103 ? -12.444 2.258 2.633 1.00 94.19 103 LYS A CA 1
ATOM 752 C C . LYS A 1 103 ? -12.660 1.061 3.562 1.00 94.19 103 LYS A C 1
ATOM 754 O O . LYS A 1 103 ? -11.936 0.927 4.541 1.00 94.19 103 LYS A O 1
ATOM 759 N N . ALA A 1 104 ? -13.593 0.169 3.228 1.00 93.75 104 ALA A N 1
ATOM 760 C CA . ALA A 1 104 ? -13.872 -1.025 4.023 1.00 93.75 104 ALA A CA 1
ATOM 761 C C . ALA A 1 104 ? -12.654 -1.957 4.126 1.00 93.75 104 ALA A C 1
ATOM 763 O O . ALA A 1 104 ? -12.331 -2.426 5.216 1.00 93.75 104 ALA A O 1
ATOM 764 N N . ALA A 1 105 ? -11.948 -2.184 3.017 1.00 94.50 105 ALA A N 1
ATOM 765 C CA . ALA A 1 105 ? -10.767 -3.037 2.983 1.00 94.50 105 ALA A CA 1
ATOM 766 C C . ALA A 1 105 ? -9.615 -2.460 3.820 1.00 94.50 105 ALA A C 1
ATOM 768 O O . ALA A 1 105 ? -9.013 -3.187 4.607 1.00 94.50 105 ALA A O 1
ATOM 769 N N . VAL A 1 106 ? -9.357 -1.149 3.728 1.00 94.94 106 VAL A N 1
ATOM 770 C CA . VAL A 1 106 ? -8.363 -0.476 4.578 1.00 94.94 106 VAL A CA 1
ATOM 771 C C . VAL A 1 106 ? -8.766 -0.568 6.047 1.00 94.94 106 VAL A C 1
ATOM 773 O O . VAL A 1 106 ? -7.954 -0.972 6.871 1.00 94.94 106 VAL A O 1
ATOM 776 N N . SER A 1 107 ? -10.019 -0.259 6.391 1.00 93.38 107 SER A N 1
ATOM 777 C CA . SER A 1 107 ? -10.498 -0.365 7.773 1.00 93.38 107 SER A CA 1
ATOM 778 C C . SER A 1 107 ? -10.401 -1.790 8.322 1.00 93.38 107 SER A C 1
ATOM 780 O O . SER A 1 107 ? -10.101 -1.955 9.498 1.00 93.38 107 SER A O 1
ATOM 782 N N . SER A 1 108 ? -10.638 -2.811 7.494 1.00 93.81 108 SER A N 1
ATOM 783 C CA . SER A 1 108 ? -10.484 -4.213 7.891 1.00 93.81 108 SER A CA 1
ATOM 784 C C . SER A 1 108 ? -9.025 -4.595 8.111 1.00 93.81 108 SER A C 1
ATOM 786 O O . SER A 1 108 ? -8.737 -5.341 9.035 1.00 93.81 108 SER A O 1
ATOM 788 N N . TRP A 1 109 ? -8.115 -4.109 7.268 1.00 94.94 109 TRP A N 1
ATOM 789 C CA . TRP A 1 109 ? -6.683 -4.392 7.374 1.00 94.94 109 TRP A CA 1
ATOM 790 C C . TRP A 1 109 ? -6.018 -3.718 8.586 1.00 94.94 109 TRP A C 1
ATOM 792 O O . TRP A 1 109 ? -5.029 -4.227 9.107 1.00 94.94 109 TRP A O 1
ATOM 802 N N . LEU A 1 110 ? -6.550 -2.576 9.031 1.00 93.12 110 LEU A N 1
ATOM 803 C CA . LEU A 1 110 ? -6.043 -1.844 10.196 1.00 93.12 110 LEU A CA 1
ATOM 804 C C . LEU A 1 110 ? -6.426 -2.462 11.550 1.00 93.12 110 LEU A C 1
ATOM 806 O O . LEU A 1 110 ? -5.858 -2.050 12.562 1.00 93.12 110 LEU A O 1
ATOM 810 N N . ARG A 1 111 ? -7.403 -3.376 11.578 1.00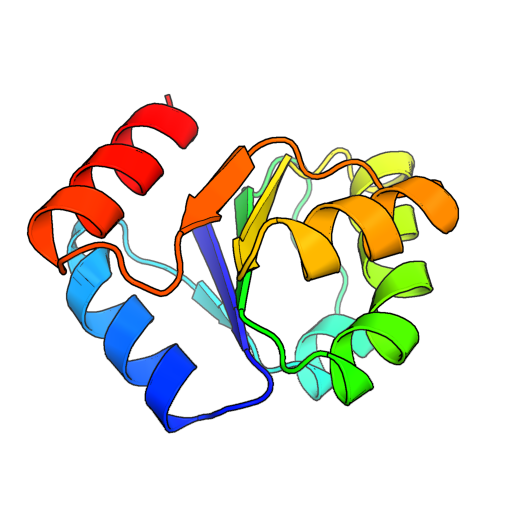 87.75 111 ARG A N 1
ATOM 811 C CA . ARG A 1 111 ? -7.795 -4.116 12.788 1.00 87.75 111 ARG A CA 1
ATOM 812 C C . ARG A 1 111 ? -6.780 -5.213 13.092 1.00 87.75 111 ARG A C 1
ATOM 814 O O . ARG A 1 111 ? -6.528 -5.423 14.295 1.00 87.75 111 ARG A O 1
#

Foldseek 3Di:
DEEEEECDPVVQVVVCVLQVVVVYHYDYPVRLVVDQDAAAYEYEYEYDLVVLVVCLVSQVCNCPVRVYQYEYADDPVSQVVSVVVVHHHPYYHHVPDDSVRNNVRVVVSVD